Protein AF-A0A2A4NNR6-F1 (afdb_monomer_lite)

Secondary structure (DSSP, 8-state):
----PPP---------SEEEEEHHHHHHHHHHHHHHTTSEEE-TT-TT-EEES-HHHHSHHHHHHHHHHHHHTTTEEEEEEETTTEEEEEE--SS--EEEEEE-HHHHHHHHHHHHHHTTSEEEEEEETTEEEEEES-TTTS-HHHHHHHHHHHHHHTT-EEEEEETTTEEEEEEE--

Foldseek 3Di:
DDDDDDDDPPPPPCPPQKDKDALVRLVVLLVVQCVVVVQKDDDPVDPPDIDGPHPVCSDCQNRVQVSVQVVQQVQWFFQDQDPNRMTMTGHNDPPWGKGKGKDWPVRLVVVLQVVCVVVVQKDFPQDDVPRTDIDGNDPPCSDCVNSVVVSQVVCVVVVWDFRYDDPNTMTMTMHTDD

Structure (mmCIF, N/CA/C/O backbone):
data_AF-A0A2A4NNR6-F1
#
_entry.id   AF-A0A2A4NNR6-F1
#
loop_
_atom_site.group_PDB
_atom_site.id
_atom_site.type_symbol
_atom_site.label_atom_id
_atom_site.label_alt_id
_atom_site.label_comp_id
_atom_site.label_asym_id
_atom_site.label_entity_id
_atom_site.label_seq_id
_atom_site.pdbx_PDB_ins_code
_atom_site.Cartn_x
_atom_site.Cartn_y
_atom_site.Cartn_z
_atom_site.occupancy
_atom_site.B_iso_or_equiv
_atom_site.auth_seq_id
_atom_site.auth_comp_id
_atom_site.auth_asym_id
_atom_site.auth_atom_id
_atom_site.pdbx_PDB_model_num
ATOM 1 N N . MET A 1 1 ? -3.611 12.663 67.197 1.00 43.03 1 MET A N 1
ATOM 2 C CA . MET A 1 1 ? -2.706 12.646 66.025 1.00 43.03 1 MET A CA 1
ATOM 3 C C . MET A 1 1 ? -3.566 12.404 64.793 1.00 43.03 1 MET A C 1
ATOM 5 O O . MET A 1 1 ? -4.179 11.351 64.702 1.00 43.03 1 MET A O 1
ATOM 9 N N . ASN A 1 2 ? -3.714 13.405 63.921 1.00 38.88 2 ASN A N 1
ATOM 10 C CA . ASN A 1 2 ? -4.625 13.347 62.773 1.00 38.88 2 ASN A CA 1
ATOM 11 C C . ASN A 1 2 ? -3.992 12.557 61.622 1.00 38.88 2 ASN A C 1
ATOM 13 O O . ASN A 1 2 ? -2.980 12.984 61.065 1.00 38.88 2 ASN A O 1
ATOM 17 N N . ALA A 1 3 ? -4.605 11.431 61.252 1.00 38.06 3 ALA A N 1
ATOM 18 C CA . ALA A 1 3 ? -4.283 10.708 60.030 1.00 38.06 3 ALA A CA 1
ATOM 19 C C . ALA A 1 3 ? -4.697 11.570 58.828 1.00 38.06 3 ALA A C 1
ATOM 21 O O . ALA A 1 3 ? -5.879 11.711 58.518 1.00 38.06 3 ALA A O 1
ATOM 22 N N . LYS A 1 4 ? -3.715 12.200 58.176 1.00 45.22 4 LYS A N 1
ATOM 23 C CA . LYS A 1 4 ? -3.924 12.888 56.901 1.00 45.22 4 LYS A CA 1
ATOM 24 C C . LYS A 1 4 ? -4.287 11.836 55.853 1.00 45.22 4 LYS A C 1
ATOM 26 O O . LYS A 1 4 ? -3.476 10.973 55.530 1.00 45.22 4 LYS A O 1
ATOM 31 N N . SER A 1 5 ? -5.508 11.918 55.337 1.00 44.81 5 SER A N 1
ATOM 32 C CA . SER A 1 5 ? -5.974 11.161 54.180 1.00 44.81 5 SER A CA 1
ATOM 33 C C . SER A 1 5 ? -5.068 11.436 52.978 1.00 44.81 5 SER A C 1
ATOM 35 O O . SER A 1 5 ? -4.941 12.583 52.543 1.00 44.81 5 SER A O 1
ATOM 37 N N . VAL A 1 6 ? -4.442 10.389 52.443 1.00 42.94 6 VAL A N 1
ATOM 38 C CA . VAL A 1 6 ? -3.735 10.430 51.158 1.00 42.94 6 VAL A CA 1
ATOM 39 C C . VAL A 1 6 ? -4.768 10.735 50.062 1.00 42.94 6 VAL A C 1
ATOM 41 O O . VAL A 1 6 ? -5.828 10.102 50.064 1.00 42.94 6 VAL A O 1
ATOM 44 N N . PRO A 1 7 ? -4.526 11.683 49.137 1.00 45.03 7 PRO A N 1
ATOM 45 C CA . PRO A 1 7 ? -5.475 11.954 48.069 1.00 45.03 7 PRO A CA 1
ATOM 46 C C . PRO A 1 7 ? -5.569 10.721 47.172 1.00 45.03 7 PRO A C 1
ATOM 48 O O . PRO A 1 7 ? -4.551 10.215 46.698 1.00 45.03 7 PRO A O 1
ATOM 51 N N . ALA A 1 8 ? -6.791 10.249 46.922 1.00 44.56 8 ALA A N 1
ATOM 52 C CA . ALA A 1 8 ? -7.050 9.267 45.884 1.00 44.56 8 ALA A CA 1
ATOM 53 C C . ALA A 1 8 ? -6.538 9.842 44.557 1.00 44.56 8 ALA A C 1
ATOM 55 O O . ALA A 1 8 ? -7.089 10.820 44.044 1.00 44.56 8 ALA A O 1
ATOM 56 N N . GLY A 1 9 ? -5.451 9.267 44.036 1.00 36.84 9 GLY A N 1
ATOM 57 C CA . GLY A 1 9 ? -4.929 9.615 42.723 1.00 36.84 9 GLY A CA 1
ATOM 58 C C . GLY A 1 9 ? -6.071 9.547 41.719 1.00 36.84 9 GLY A C 1
ATOM 59 O O . GLY A 1 9 ? -6.737 8.515 41.595 1.00 36.84 9 GLY A O 1
ATOM 60 N N . LYS A 1 10 ? -6.344 10.669 41.043 1.00 39.16 10 LYS A N 1
ATOM 61 C CA . LYS A 1 10 ? -7.246 10.693 39.894 1.00 39.16 10 LYS A CA 1
ATOM 62 C C . LYS A 1 10 ? -6.788 9.578 38.959 1.00 39.16 10 LYS A C 1
ATOM 64 O O . LYS A 1 10 ? -5.663 9.615 38.472 1.00 39.16 10 LYS A O 1
ATOM 69 N N . LYS A 1 11 ? -7.647 8.585 38.724 1.00 40.09 11 LYS A N 1
ATOM 70 C CA . LYS A 1 11 ? -7.456 7.643 37.622 1.00 40.09 11 LYS A CA 1
ATOM 71 C C . LYS A 1 11 ? -7.505 8.467 36.341 1.00 40.09 11 LYS A C 1
ATOM 73 O O . LYS A 1 11 ? -8.590 8.832 35.890 1.00 40.09 11 LYS A O 1
ATOM 78 N N . GLU A 1 12 ? -6.345 8.814 35.797 1.00 39.38 12 GLU A N 1
ATOM 79 C CA . GLU A 1 12 ? -6.267 9.329 34.440 1.00 39.38 12 GLU A CA 1
ATOM 80 C C . GLU A 1 12 ? -6.869 8.264 33.524 1.00 39.38 12 GLU A C 1
ATOM 82 O O . GLU A 1 12 ? -6.423 7.115 33.483 1.00 39.38 12 GLU A O 1
ATOM 87 N N . LYS A 1 13 ? -7.944 8.628 32.818 1.00 38.72 13 LYS A N 1
ATOM 88 C CA . LYS A 1 13 ? -8.367 7.878 31.641 1.00 38.72 13 LYS A CA 1
ATOM 89 C C . LYS A 1 13 ? -7.233 8.033 30.638 1.00 38.72 13 LYS A C 1
ATOM 91 O O . LYS A 1 13 ? -7.191 9.026 29.918 1.00 38.72 13 LYS A O 1
ATOM 96 N N . VAL A 1 14 ? -6.330 7.060 30.596 1.00 41.75 14 VAL A N 1
ATOM 97 C CA . VAL A 1 14 ? -5.443 6.875 29.453 1.00 41.75 14 VAL A CA 1
ATOM 98 C C . VAL A 1 14 ? -6.354 6.482 28.293 1.00 41.75 14 VAL A C 1
ATOM 100 O O . VAL A 1 14 ? -6.683 5.316 28.087 1.00 41.75 14 VAL A O 1
ATOM 103 N N . SER A 1 15 ? -6.876 7.491 27.599 1.00 52.66 15 SER A N 1
ATOM 104 C CA . SER A 1 15 ? -7.299 7.348 26.215 1.00 52.66 15 SER A CA 1
ATOM 105 C C . SER A 1 15 ? -6.060 6.858 25.490 1.00 52.66 15 SER A C 1
ATOM 107 O O . SER A 1 15 ? -5.137 7.637 25.281 1.00 52.66 15 SER A O 1
ATOM 109 N N . ALA A 1 16 ? -5.963 5.559 25.221 1.00 60.41 16 ALA A N 1
ATOM 110 C CA . ALA A 1 16 ? -4.857 5.084 24.418 1.00 60.41 16 ALA A CA 1
ATOM 111 C C . ALA A 1 16 ? -5.048 5.681 23.020 1.00 60.41 16 ALA A C 1
ATOM 113 O O . ALA A 1 16 ? -5.919 5.253 22.263 1.00 60.41 16 ALA A O 1
ATOM 114 N N . ASP A 1 17 ? -4.226 6.675 22.687 1.00 86.56 17 ASP A N 1
ATOM 115 C CA . ASP A 1 17 ? -4.123 7.246 21.340 1.00 86.56 17 ASP A CA 1
ATOM 116 C C . ASP A 1 17 ? -3.574 6.225 20.329 1.00 86.56 17 ASP A C 1
ATOM 118 O O . ASP A 1 17 ? -3.453 6.523 19.142 1.00 86.56 17 ASP A O 1
ATOM 122 N N . PHE A 1 18 ? -3.290 5.002 20.791 1.00 90.62 18 PHE A N 1
ATOM 123 C CA . PHE A 1 18 ? -2.744 3.903 20.023 1.00 90.62 18 PHE A CA 1
ATOM 124 C C . PHE A 1 18 ? -3.607 2.643 20.117 1.00 90.62 18 PHE A C 1
ATOM 126 O O . PHE A 1 18 ? -4.144 2.300 21.171 1.00 90.62 18 PHE A O 1
ATOM 133 N N . MET A 1 19 ? -3.679 1.922 19.003 1.00 93.25 19 MET A N 1
ATOM 134 C CA . MET A 1 19 ? -4.259 0.586 18.888 1.00 93.25 19 MET A CA 1
ATOM 135 C C . MET A 1 19 ? -3.197 -0.348 18.308 1.00 93.25 19 MET A C 1
ATOM 137 O O . MET A 1 19 ? -2.496 0.023 17.369 1.00 93.25 19 MET A O 1
ATOM 141 N N . VAL A 1 20 ? -3.085 -1.560 18.847 1.00 92.44 20 VAL A N 1
ATOM 142 C CA . VAL A 1 20 ? -2.127 -2.570 18.381 1.00 92.44 20 VAL A CA 1
ATOM 143 C C . VAL A 1 20 ? -2.895 -3.799 17.911 1.00 92.44 20 VAL A C 1
ATOM 145 O O . VAL A 1 20 ? -3.801 -4.247 18.608 1.00 92.44 20 VAL A O 1
ATOM 148 N N . LEU A 1 21 ? -2.534 -4.323 16.740 1.00 92.50 21 LEU A N 1
ATOM 149 C CA . LEU A 1 21 ? -3.007 -5.608 16.221 1.00 92.50 21 LEU A CA 1
ATOM 150 C C . LEU A 1 21 ? -1.814 -6.505 15.926 1.00 92.50 21 LEU A C 1
ATOM 152 O O . LEU A 1 21 ? -0.856 -6.067 15.295 1.00 92.50 21 LEU A O 1
ATOM 156 N N . THR A 1 22 ? -1.882 -7.762 16.331 1.00 91.00 22 THR A N 1
ATOM 157 C CA . THR A 1 22 ? -0.918 -8.782 15.908 1.00 91.00 22 THR A CA 1
ATOM 158 C C . THR A 1 22 ? -1.120 -9.143 14.431 1.00 91.00 22 THR A C 1
ATOM 160 O O . THR A 1 22 ? -2.205 -8.959 13.872 1.00 91.00 22 THR A O 1
ATOM 163 N N . VAL A 1 23 ? -0.091 -9.694 13.782 1.00 86.75 23 VAL A N 1
ATOM 164 C CA . VAL A 1 23 ? -0.187 -10.236 12.414 1.00 86.75 23 VAL A CA 1
ATOM 165 C C . VAL A 1 23 ? -1.290 -11.287 12.337 1.00 86.75 23 VAL A C 1
ATOM 167 O O . VAL A 1 23 ? -2.100 -11.232 11.423 1.00 86.75 23 VAL A O 1
ATOM 170 N N . SER A 1 24 ? -1.401 -12.169 13.334 1.00 86.81 24 SER A N 1
ATOM 171 C CA . SER A 1 24 ? -2.453 -13.194 13.370 1.00 86.81 24 SER A CA 1
ATOM 172 C C . SER A 1 24 ? -3.866 -12.600 13.398 1.00 86.81 24 SER A C 1
ATOM 174 O O . SER A 1 24 ? -4.752 -13.085 12.697 1.00 86.81 24 SER A O 1
ATOM 176 N N . GLU A 1 25 ? -4.097 -11.533 14.168 1.00 91.25 25 GLU A N 1
ATOM 177 C CA . GLU A 1 25 ? -5.392 -10.838 14.177 1.00 91.25 25 GLU A CA 1
ATOM 178 C C . GLU A 1 25 ? -5.676 -10.159 12.836 1.00 91.25 25 GLU A C 1
ATOM 180 O O . GLU A 1 25 ? -6.801 -10.222 12.336 1.00 91.25 25 GLU A O 1
ATOM 185 N N . LEU A 1 26 ? -4.664 -9.539 12.221 1.00 90.50 26 LEU A N 1
ATOM 186 C CA . LEU A 1 26 ? -4.824 -8.938 10.901 1.00 90.50 26 LEU A CA 1
ATOM 187 C C . LEU A 1 26 ? -5.100 -9.998 9.825 1.00 90.50 26 LEU A C 1
ATOM 189 O O . LEU A 1 26 ? -5.981 -9.791 8.993 1.00 90.50 26 LEU A O 1
ATOM 193 N N . ASP A 1 27 ? -4.408 -11.135 9.860 1.00 87.69 27 ASP A N 1
ATOM 194 C CA . ASP A 1 27 ? -4.578 -12.241 8.916 1.00 87.69 27 ASP A CA 1
ATOM 195 C C . ASP A 1 27 ? -5.990 -12.826 8.981 1.00 87.69 27 ASP A C 1
ATOM 197 O O . ASP A 1 27 ? -6.583 -13.130 7.943 1.00 87.69 27 ASP A O 1
ATOM 201 N N . LEU A 1 28 ? -6.578 -12.917 10.179 1.00 89.75 28 LEU A N 1
ATOM 202 C CA . LEU A 1 28 ? -7.978 -13.308 10.343 1.00 89.75 28 LEU A CA 1
ATOM 203 C C . LEU A 1 28 ? -8.925 -12.309 9.665 1.00 89.75 28 LEU A C 1
ATOM 205 O O . LEU A 1 28 ? -9.810 -12.722 8.915 1.00 89.75 28 LEU A O 1
ATOM 209 N N . LEU A 1 29 ? -8.710 -11.003 9.847 1.00 93.12 29 LEU A N 1
ATOM 210 C CA . LEU A 1 29 ? -9.522 -9.966 9.196 1.00 93.12 29 LEU A CA 1
ATOM 211 C C . LEU A 1 29 ? -9.355 -9.966 7.670 1.00 93.12 29 LEU A C 1
ATOM 213 O O . LEU A 1 29 ? -10.327 -9.786 6.930 1.00 93.12 29 LEU A O 1
ATOM 217 N N . VAL A 1 30 ? -8.131 -10.184 7.182 1.00 92.19 30 VAL A N 1
ATOM 218 C CA . VAL A 1 30 ? -7.843 -10.370 5.754 1.00 92.19 30 VAL A CA 1
ATOM 219 C C . VAL A 1 30 ? -8.590 -11.578 5.232 1.00 92.19 30 VAL A C 1
ATOM 221 O O . VAL A 1 30 ? -9.261 -11.479 4.206 1.00 92.19 30 VAL A O 1
ATOM 224 N N . PHE A 1 31 ? -8.538 -12.697 5.944 1.00 89.31 31 PHE A N 1
ATOM 225 C CA . PHE A 1 31 ? -9.237 -13.901 5.545 1.00 89.31 31 PHE A CA 1
ATOM 226 C C . PHE A 1 31 ? -10.759 -13.698 5.480 1.00 89.31 31 PHE A C 1
ATOM 228 O O . PHE A 1 31 ? -11.383 -14.033 4.470 1.00 89.31 31 PHE A O 1
ATOM 235 N N . GLU A 1 32 ? -11.363 -13.098 6.504 1.00 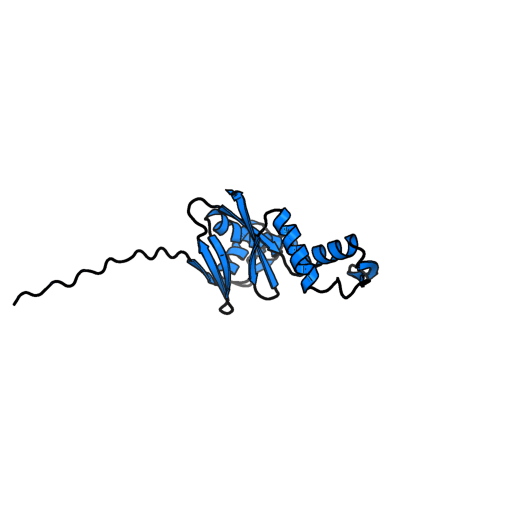91.81 32 GLU A N 1
ATOM 236 C CA . GLU A 1 32 ? -12.792 -12.770 6.503 1.00 91.81 32 GLU A CA 1
ATOM 237 C C . GLU A 1 32 ? -13.164 -11.882 5.310 1.00 91.81 32 GLU A C 1
ATOM 239 O O . GLU A 1 32 ? -14.168 -12.120 4.625 1.00 91.81 32 GLU A O 1
ATOM 244 N N . ALA A 1 33 ? -12.323 -10.892 5.002 1.00 93.56 33 ALA A N 1
ATOM 245 C CA . ALA A 1 33 ? -12.501 -10.050 3.831 1.00 93.56 33 ALA A CA 1
ATOM 246 C C . ALA A 1 33 ? -12.382 -10.856 2.525 1.00 93.56 33 ALA A C 1
ATOM 248 O O . ALA A 1 33 ? -13.205 -10.668 1.627 1.00 93.56 33 ALA A O 1
ATOM 249 N N . LEU A 1 34 ? -11.416 -11.776 2.410 1.00 93.94 34 LEU A N 1
ATOM 250 C CA . LEU A 1 34 ? -11.241 -12.633 1.233 1.00 93.94 34 LEU A CA 1
ATOM 251 C C . LEU A 1 34 ? -12.476 -13.501 0.984 1.00 93.94 34 LEU A C 1
ATOM 253 O O . LEU A 1 34 ? -12.956 -13.562 -0.150 1.00 93.94 34 LEU A O 1
ATOM 257 N N . VAL A 1 35 ? -13.027 -14.128 2.026 1.00 92.56 35 VAL A N 1
ATOM 258 C CA . VAL A 1 35 ? -14.262 -14.924 1.921 1.00 92.56 35 VAL A CA 1
ATOM 259 C C . VAL A 1 35 ? -15.427 -14.053 1.479 1.00 92.56 35 VAL A C 1
ATOM 261 O O . VAL A 1 35 ? -16.126 -14.393 0.526 1.00 92.56 35 VAL A O 1
ATOM 264 N N . LYS A 1 36 ? -15.600 -12.884 2.106 1.00 92.31 36 LYS A N 1
ATOM 265 C CA . LYS A 1 36 ? -16.668 -11.940 1.756 1.00 92.31 36 LYS A CA 1
ATOM 266 C C . LYS A 1 36 ? -16.587 -11.463 0.300 1.00 92.31 36 LYS A C 1
ATOM 268 O O . LYS A 1 36 ? -17.616 -11.179 -0.303 1.00 92.31 36 LYS A O 1
ATOM 273 N N . GLN A 1 37 ? -15.386 -11.370 -0.275 1.00 91.69 37 GLN A N 1
ATOM 274 C CA . GLN A 1 37 ? -15.168 -10.990 -1.680 1.00 91.69 37 GLN A CA 1
ATOM 275 C C . GLN A 1 37 ? -15.235 -12.175 -2.666 1.00 91.69 37 GLN A C 1
ATOM 277 O O . GLN A 1 37 ? -15.047 -11.986 -3.876 1.00 91.69 37 GLN A O 1
ATOM 282 N N . GLY A 1 38 ? -15.475 -13.396 -2.173 1.00 91.50 38 GLY A N 1
ATOM 283 C CA . GLY A 1 38 ? -15.430 -14.624 -2.970 1.00 91.50 38 GLY A CA 1
ATOM 284 C C . GLY A 1 38 ? -14.026 -14.962 -3.488 1.00 91.50 38 GLY A C 1
ATOM 285 O O . GLY A 1 38 ? -13.890 -15.636 -4.509 1.00 91.50 38 GLY A O 1
ATOM 286 N N . ALA A 1 39 ? -12.984 -14.447 -2.829 1.00 93.31 39 ALA A N 1
ATOM 287 C CA . ALA A 1 39 ? -11.580 -14.662 -3.174 1.00 93.31 39 ALA A CA 1
ATOM 288 C C . ALA A 1 39 ? -10.952 -15.852 -2.431 1.00 93.31 39 ALA A C 1
ATOM 290 O O . ALA A 1 39 ? -9.905 -16.347 -2.853 1.00 93.31 39 ALA A O 1
ATOM 291 N N . ALA A 1 40 ? -11.592 -16.322 -1.357 1.00 93.62 40 ALA A N 1
ATOM 292 C CA . ALA A 1 40 ? -11.207 -17.524 -0.630 1.00 93.62 40 ALA A CA 1
ATOM 293 C C . ALA A 1 40 ? -12.430 -18.300 -0.117 1.00 93.62 40 ALA A C 1
ATOM 295 O O . ALA A 1 40 ? -13.532 -17.760 -0.013 1.00 93.62 40 ALA A O 1
ATOM 296 N N . LYS A 1 41 ? -12.219 -19.567 0.244 1.00 92.12 41 LYS A N 1
ATOM 297 C CA . LYS A 1 41 ? -13.179 -20.410 0.974 1.00 92.12 41 LYS A CA 1
ATOM 298 C C . LYS A 1 41 ? -12.462 -21.249 2.032 1.00 92.12 41 LYS A C 1
ATOM 300 O O . LYS A 1 41 ? -11.254 -21.459 1.932 1.00 92.12 41 LYS A O 1
ATOM 305 N N . LYS A 1 42 ? -13.203 -21.752 3.025 1.00 87.25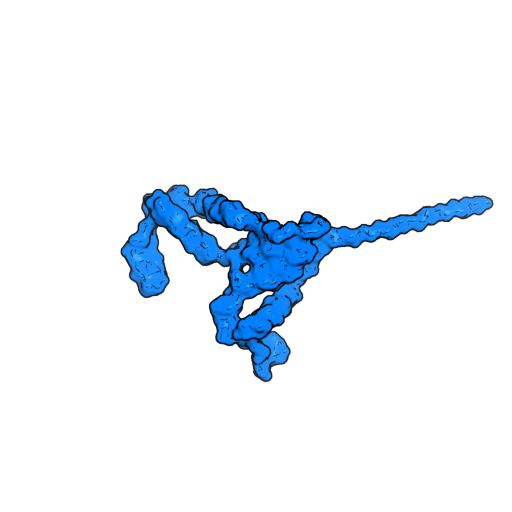 42 LYS A N 1
ATOM 306 C CA . LYS A 1 42 ? -12.658 -22.711 4.000 1.00 87.25 42 LYS A CA 1
ATOM 307 C C . LYS A 1 42 ? -12.190 -23.984 3.303 1.00 87.25 42 LYS A C 1
ATOM 309 O O . LYS A 1 42 ? -12.890 -24.489 2.423 1.00 87.25 42 LYS A O 1
ATOM 314 N N . ASP A 1 43 ? -11.020 -24.479 3.694 1.00 87.69 43 ASP A N 1
ATOM 315 C CA . ASP A 1 43 ? -10.560 -25.796 3.275 1.00 87.69 43 ASP A CA 1
ATOM 316 C C . ASP A 1 43 ? -11.364 -26.861 4.041 1.00 87.69 43 ASP A C 1
ATOM 318 O O . ASP A 1 43 ? -11.294 -26.914 5.269 1.00 87.69 43 ASP A O 1
ATOM 322 N N . PRO A 1 44 ? -12.144 -27.719 3.362 1.00 83.88 44 PRO A N 1
ATOM 323 C CA . PRO A 1 44 ? -12.894 -28.773 4.039 1.00 83.88 44 PRO A CA 1
ATOM 324 C C . PRO A 1 44 ? -11.990 -29.831 4.694 1.00 83.88 44 PRO A C 1
ATOM 326 O O . PRO A 1 44 ? -12.457 -30.574 5.552 1.00 83.88 44 PRO A O 1
ATOM 329 N N . LYS A 1 45 ? -10.714 -29.921 4.297 1.00 86.44 45 LYS A N 1
ATOM 330 C CA . LYS A 1 45 ? -9.753 -30.916 4.794 1.00 86.44 45 LYS A CA 1
ATOM 331 C C . LYS A 1 45 ? -8.897 -30.407 5.953 1.00 86.44 45 LYS A C 1
ATOM 333 O O . LYS A 1 45 ? -8.259 -31.214 6.623 1.00 86.44 45 LYS A O 1
ATOM 338 N N . GLN A 1 46 ? -8.871 -29.099 6.204 1.00 80.50 46 GLN A N 1
ATOM 339 C CA . GLN A 1 46 ? -8.059 -28.493 7.257 1.00 80.50 46 GLN A CA 1
ATOM 340 C C . GLN A 1 46 ? -8.908 -27.552 8.107 1.00 80.50 46 GLN A C 1
ATOM 342 O O . GLN A 1 46 ? -9.429 -26.554 7.624 1.00 80.50 46 GLN A O 1
ATOM 347 N N . LYS A 1 47 ? -8.996 -27.835 9.412 1.00 70.12 47 LYS A N 1
ATOM 348 C CA . LYS A 1 47 ? -9.839 -27.086 10.361 1.00 70.12 47 LYS A CA 1
ATOM 349 C C . LYS A 1 47 ? -9.502 -25.584 10.427 1.00 70.12 47 LYS A C 1
ATOM 351 O O . LYS A 1 47 ? -10.371 -24.783 10.762 1.00 70.12 47 LYS A O 1
ATOM 356 N N . SER A 1 48 ? -8.267 -25.221 10.083 1.00 70.06 48 SER A N 1
ATOM 357 C CA . SER A 1 48 ? -7.731 -23.854 10.030 1.00 70.06 48 SER A CA 1
ATOM 358 C C . SER A 1 48 ? -7.150 -23.478 8.657 1.00 70.06 48 SER A C 1
ATOM 360 O O . SER A 1 48 ? -6.494 -22.448 8.538 1.00 70.06 48 SER A O 1
ATOM 362 N N . GLY A 1 49 ? -7.364 -24.306 7.629 1.00 73.75 49 GLY A N 1
ATOM 363 C CA . GLY A 1 49 ? -6.849 -24.062 6.284 1.00 73.75 49 GLY A CA 1
ATOM 364 C C . GLY A 1 49 ? -7.858 -23.333 5.404 1.00 73.75 49 GLY A C 1
ATOM 365 O O . GLY A 1 49 ? -9.077 -23.444 5.570 1.00 73.75 49 GLY A O 1
ATOM 366 N N . TYR A 1 50 ? -7.340 -22.599 4.426 1.00 82.50 50 TYR A N 1
ATOM 367 C CA . TYR A 1 50 ? -8.136 -21.808 3.499 1.00 82.50 50 TYR A CA 1
ATOM 368 C C . TYR A 1 50 ? -7.635 -21.988 2.071 1.00 82.50 50 TYR A C 1
ATOM 370 O O . TYR A 1 50 ? -6.437 -22.105 1.828 1.00 82.50 50 TYR A O 1
ATOM 378 N N . ILE A 1 51 ? -8.562 -21.976 1.115 1.00 89.12 51 ILE A N 1
ATOM 379 C CA . ILE A 1 51 ? -8.261 -22.127 -0.308 1.00 89.12 51 ILE A CA 1
ATOM 380 C C . ILE A 1 51 ? -8.539 -20.799 -1.001 1.00 89.12 51 ILE A C 1
ATOM 382 O O . ILE A 1 51 ? -9.682 -20.336 -1.020 1.00 89.12 51 ILE A O 1
ATOM 386 N N . ILE A 1 52 ? -7.507 -20.214 -1.610 1.00 91.19 52 ILE A N 1
ATOM 387 C CA . ILE A 1 52 ? -7.650 -19.046 -2.483 1.00 91.19 52 ILE A CA 1
ATOM 388 C C . ILE A 1 52 ? -8.319 -19.482 -3.788 1.00 91.19 52 ILE A C 1
ATOM 390 O O . ILE A 1 52 ? -7.788 -20.305 -4.531 1.00 91.19 52 ILE A O 1
ATOM 394 N N . THR A 1 53 ? -9.489 -18.917 -4.073 1.00 92.44 53 THR A N 1
ATOM 395 C CA . THR A 1 53 ? -10.295 -19.217 -5.266 1.00 92.44 53 THR A CA 1
ATOM 396 C C . THR A 1 53 ? -10.099 -18.191 -6.377 1.00 92.44 53 THR A C 1
ATOM 398 O O . THR A 1 53 ? -10.383 -18.486 -7.534 1.00 92.44 53 THR A O 1
ATOM 401 N N . ASN A 1 54 ? -9.605 -16.989 -6.055 1.00 93.69 54 ASN A N 1
ATOM 402 C CA . ASN A 1 54 ? -9.320 -15.943 -7.036 1.00 93.69 54 ASN A CA 1
ATOM 403 C C . ASN A 1 54 ? -8.076 -15.133 -6.635 1.00 93.69 54 ASN A C 1
ATOM 405 O O . ASN A 1 54 ? -8.142 -14.278 -5.752 1.00 93.69 54 ASN A O 1
ATOM 409 N N . LYS A 1 55 ? -6.949 -15.375 -7.319 1.00 89.56 55 LYS A N 1
ATOM 410 C CA . LYS A 1 55 ? -5.656 -14.732 -7.018 1.00 89.56 55 LYS A CA 1
ATOM 411 C C . LYS A 1 55 ? -5.659 -13.218 -7.244 1.00 89.56 55 LYS A C 1
ATOM 413 O O . LYS A 1 55 ? -5.051 -12.497 -6.465 1.00 89.56 55 LYS A O 1
ATOM 418 N N . ILE A 1 56 ? -6.364 -12.732 -8.270 1.00 88.75 56 ILE A N 1
ATOM 419 C CA . ILE A 1 56 ? -6.438 -11.295 -8.584 1.00 88.75 56 ILE A CA 1
ATOM 420 C C . ILE A 1 56 ? -7.137 -10.559 -7.441 1.00 88.75 56 ILE A C 1
ATOM 422 O O . ILE A 1 56 ? -6.604 -9.594 -6.899 1.00 88.75 56 ILE A O 1
ATOM 426 N N . LYS A 1 57 ? -8.302 -11.055 -7.011 1.00 88.94 57 LYS A N 1
ATOM 427 C CA . LYS A 1 57 ? -9.037 -10.472 -5.880 1.00 88.94 57 LYS A CA 1
ATOM 428 C C . LYS A 1 57 ? -8.296 -10.621 -4.550 1.00 88.94 57 LYS A C 1
ATOM 430 O O . LYS A 1 57 ? -8.461 -9.770 -3.681 1.00 88.94 57 LYS A O 1
ATOM 435 N N . ALA A 1 58 ? -7.506 -11.683 -4.396 1.00 87.69 58 ALA A N 1
ATOM 436 C CA . ALA A 1 58 ? -6.731 -11.942 -3.187 1.00 87.69 58 ALA A CA 1
ATOM 437 C C . ALA A 1 58 ? -5.423 -11.143 -3.090 1.00 87.69 58 ALA A C 1
ATOM 439 O O . ALA A 1 58 ? -4.769 -11.186 -2.052 1.00 87.69 58 ALA A O 1
ATOM 440 N N . HIS A 1 59 ? -5.031 -10.427 -4.145 1.00 87.88 59 HIS A N 1
ATOM 441 C CA . HIS A 1 59 ? -3.783 -9.675 -4.160 1.00 87.88 59 HIS A CA 1
ATOM 442 C C . HIS A 1 59 ? -3.750 -8.594 -3.062 1.00 87.88 59 HIS A C 1
ATOM 444 O O . HIS A 1 59 ? -4.762 -7.947 -2.774 1.00 87.88 59 HIS A O 1
ATOM 450 N N . SER A 1 60 ? -2.580 -8.375 -2.455 1.00 83.75 60 SER A N 1
ATOM 451 C CA . SER A 1 60 ? -2.405 -7.503 -1.284 1.00 83.75 60 SER A CA 1
ATOM 452 C C . SER A 1 60 ? -2.899 -6.073 -1.514 1.00 83.75 60 SER A C 1
ATOM 454 O O . SER A 1 60 ? -3.598 -5.531 -0.662 1.00 83.75 60 SER A O 1
ATOM 456 N N . ASN A 1 61 ? -2.627 -5.493 -2.689 1.00 85.81 61 ASN A N 1
ATOM 457 C CA . ASN A 1 61 ? -3.101 -4.153 -3.073 1.00 85.81 61 ASN A CA 1
ATOM 458 C C . ASN A 1 61 ? -4.631 -4.051 -3.259 1.00 85.81 61 ASN A C 1
ATOM 460 O O . ASN A 1 61 ? -5.163 -2.950 -3.347 1.00 85.81 61 ASN A O 1
ATOM 464 N N . ASN A 1 62 ? -5.350 -5.177 -3.273 1.00 89.00 62 ASN A N 1
ATOM 465 C CA . ASN A 1 62 ? -6.806 -5.226 -3.369 1.00 89.00 62 ASN A CA 1
ATOM 466 C C . ASN A 1 62 ? -7.461 -5.485 -2.012 1.00 89.00 62 ASN A C 1
ATOM 468 O O . ASN A 1 62 ? -8.476 -4.859 -1.690 1.00 89.00 62 ASN A O 1
ATOM 472 N N . ILE A 1 63 ? -6.919 -6.421 -1.225 1.00 92.56 63 ILE A N 1
ATOM 473 C CA . ILE A 1 63 ? -7.571 -6.878 0.006 1.00 92.56 63 ILE A CA 1
ATOM 474 C C . ILE A 1 63 ? -7.136 -6.107 1.253 1.00 92.56 63 ILE A C 1
ATOM 476 O O . ILE A 1 63 ? -7.998 -5.716 2.043 1.00 92.56 63 ILE A O 1
ATOM 480 N N . LEU A 1 64 ? -5.839 -5.823 1.419 1.00 93.06 64 LEU A N 1
ATOM 481 C CA . LEU A 1 64 ? -5.345 -5.127 2.610 1.00 93.06 64 LEU A CA 1
ATOM 482 C C . LEU A 1 64 ? -5.925 -3.716 2.735 1.00 93.06 64 LEU A C 1
ATOM 484 O O . LEU A 1 64 ? -6.408 -3.401 3.823 1.00 93.06 64 LEU A O 1
ATOM 488 N N . PRO A 1 65 ? -6.004 -2.890 1.669 1.00 94.75 65 PRO A N 1
ATOM 489 C CA . PRO A 1 65 ? -6.680 -1.600 1.758 1.00 94.75 65 PRO A CA 1
ATOM 490 C C . PRO A 1 65 ? -8.115 -1.715 2.268 1.00 94.75 65 PRO A C 1
ATOM 492 O O . PRO A 1 65 ? -8.550 -0.890 3.059 1.00 94.75 65 PRO A O 1
ATOM 495 N N . ARG A 1 66 ? -8.859 -2.762 1.885 1.00 94.69 66 ARG A N 1
ATOM 496 C CA . ARG A 1 66 ? -10.247 -2.956 2.341 1.00 94.69 66 ARG A CA 1
ATOM 497 C C . ARG A 1 66 ? -10.328 -3.211 3.839 1.00 94.69 66 ARG A C 1
ATOM 499 O O . ARG A 1 66 ? -11.200 -2.635 4.486 1.00 94.69 66 ARG A O 1
ATOM 506 N N . VAL A 1 67 ? -9.433 -4.042 4.371 1.00 95.19 67 VAL A N 1
ATOM 507 C CA . VAL A 1 67 ? -9.332 -4.302 5.813 1.00 95.19 67 VAL A CA 1
ATOM 508 C C . VAL A 1 67 ? -8.919 -3.026 6.540 1.00 95.19 67 VAL A C 1
ATOM 510 O O . VAL A 1 67 ? -9.618 -2.583 7.451 1.00 95.19 67 VAL A O 1
ATOM 513 N N . LEU A 1 68 ? -7.850 -2.372 6.082 1.00 96.12 68 LEU A N 1
ATOM 514 C CA . LEU A 1 68 ? -7.315 -1.164 6.709 1.00 96.12 68 LEU A CA 1
ATOM 515 C C . LEU A 1 68 ? -8.301 0.011 6.661 1.00 96.12 68 LEU A C 1
ATOM 517 O O . LEU A 1 68 ? -8.431 0.747 7.636 1.00 96.12 68 LEU A O 1
ATOM 521 N N . ASN A 1 69 ? -9.096 0.129 5.595 1.00 96.50 69 ASN A N 1
ATOM 522 C CA . ASN A 1 69 ? -10.161 1.125 5.466 1.00 96.50 69 ASN A CA 1
ATOM 523 C C . ASN A 1 69 ? -11.240 1.000 6.549 1.00 96.50 69 ASN A C 1
ATOM 525 O O . ASN A 1 69 ? -11.912 1.986 6.849 1.00 96.50 69 ASN A O 1
ATOM 529 N N . THR A 1 70 ? -11.420 -0.170 7.172 1.00 95.38 70 THR A N 1
ATOM 530 C CA . THR A 1 70 ? -12.339 -0.298 8.318 1.00 95.38 70 THR A CA 1
ATOM 531 C C . THR A 1 70 ? -11.825 0.446 9.556 1.00 95.38 70 THR A C 1
ATOM 533 O O . THR A 1 70 ? -12.626 0.977 10.331 1.00 95.38 70 THR A O 1
ATOM 536 N N . PHE A 1 71 ? -10.501 0.546 9.706 1.00 95.00 71 PHE A N 1
ATOM 537 C CA . PHE A 1 71 ? -9.829 1.331 10.739 1.00 95.00 71 PHE A CA 1
ATOM 538 C C . PHE A 1 71 ? -9.688 2.797 10.318 1.00 95.00 71 PHE A C 1
ATOM 540 O O . PHE A 1 71 ? -9.977 3.692 11.112 1.00 95.00 71 PHE A O 1
ATOM 547 N N . GLY A 1 72 ? -9.345 3.051 9.052 1.00 95.31 72 GLY A N 1
ATOM 548 C CA . GLY A 1 72 ? -9.206 4.397 8.490 1.00 95.31 72 GLY A CA 1
ATOM 549 C C . GLY A 1 72 ? -10.476 5.235 8.605 1.00 95.31 72 GLY A C 1
ATOM 550 O O . GLY A 1 72 ? -10.423 6.365 9.083 1.00 95.31 72 GLY A O 1
ATOM 551 N N . LYS A 1 73 ? -11.647 4.652 8.320 1.00 94.81 73 LYS A N 1
ATOM 552 C CA . LYS A 1 73 ? -12.960 5.299 8.534 1.00 94.81 73 LYS A CA 1
ATOM 553 C C . LYS A 1 73 ? -13.251 5.657 9.991 1.00 94.81 73 LYS A C 1
ATOM 555 O O . LYS A 1 73 ? -14.130 6.459 10.272 1.00 94.81 73 LYS A O 1
ATOM 560 N N . LYS A 1 74 ? -12.545 5.030 10.930 1.00 92.88 74 LYS A N 1
ATOM 561 C CA . LYS A 1 74 ? -12.617 5.338 12.359 1.00 92.88 74 LYS A CA 1
ATOM 562 C C . LYS A 1 74 ? -11.485 6.276 12.790 1.00 92.88 74 LYS A C 1
ATOM 564 O O . LYS A 1 74 ? -11.324 6.473 13.990 1.00 92.88 74 LYS A O 1
ATOM 569 N N . GLY A 1 75 ? -10.698 6.835 11.871 1.00 93.75 75 GLY A N 1
ATOM 570 C CA . GLY A 1 75 ? -9.602 7.766 12.160 1.00 93.75 75 GLY A CA 1
ATOM 571 C C . GLY A 1 75 ? -8.332 7.114 12.710 1.00 93.75 75 GLY A C 1
ATOM 572 O O . GLY A 1 75 ? -7.562 7.781 13.398 1.00 93.75 75 GLY A O 1
ATOM 573 N N . TRP A 1 76 ? -8.127 5.818 12.460 1.00 95.06 76 TRP A N 1
ATOM 574 C CA . TRP A 1 76 ? -6.907 5.106 12.849 1.00 95.06 76 TRP A CA 1
ATOM 575 C C . TRP A 1 76 ? -5.918 5.056 11.683 1.00 95.06 76 TRP A C 1
ATOM 577 O O . TRP A 1 76 ? -6.229 4.488 10.629 1.00 95.06 76 TRP A O 1
ATOM 587 N N . ARG A 1 77 ? -4.723 5.622 11.881 1.00 95.81 77 ARG A N 1
ATOM 588 C CA . ARG A 1 77 ? -3.608 5.604 10.924 1.00 95.81 77 ARG A CA 1
ATOM 589 C C . ARG A 1 77 ? -2.550 4.605 11.351 1.00 95.81 77 ARG A C 1
ATOM 591 O O . ARG A 1 77 ? -2.074 4.672 12.474 1.00 95.81 77 ARG A O 1
ATOM 598 N N . LEU A 1 78 ? -2.148 3.718 10.454 1.00 95.06 78 LEU A N 1
ATOM 599 C CA . LEU A 1 78 ? -1.026 2.820 10.672 1.00 95.06 78 LEU A CA 1
ATOM 600 C C . LEU A 1 78 ? 0.269 3.641 10.688 1.00 95.06 78 LEU A C 1
ATOM 602 O O . LEU A 1 78 ? 0.623 4.241 9.674 1.00 95.06 78 LEU A O 1
ATOM 606 N N . THR A 1 79 ? 0.954 3.661 11.829 1.00 92.94 79 THR A N 1
ATOM 607 C CA . THR A 1 79 ? 2.188 4.436 12.029 1.00 92.94 79 THR A CA 1
ATOM 608 C C . THR A 1 79 ? 3.429 3.542 11.987 1.00 92.94 79 THR A C 1
ATOM 610 O O . THR A 1 79 ? 4.475 3.930 11.469 1.00 92.94 79 THR A O 1
ATOM 613 N N . ALA A 1 80 ? 3.312 2.286 12.431 1.00 90.50 80 ALA A N 1
ATOM 614 C CA . ALA A 1 80 ? 4.430 1.349 12.418 1.00 90.50 80 ALA A CA 1
ATOM 615 C C . ALA A 1 80 ? 3.986 -0.105 12.245 1.00 90.50 80 ALA A C 1
ATOM 617 O O . ALA A 1 80 ? 2.917 -0.506 12.707 1.00 90.50 80 ALA A O 1
ATOM 618 N N . VAL A 1 81 ? 4.865 -0.904 11.640 1.00 87.44 81 VAL A N 1
ATOM 619 C CA . VAL A 1 81 ? 4.830 -2.367 11.718 1.00 87.44 81 VAL A CA 1
ATOM 620 C C . VAL A 1 81 ? 6.114 -2.822 12.409 1.00 87.44 81 VAL A C 1
ATOM 622 O O . VAL A 1 81 ? 7.215 -2.548 11.934 1.00 87.44 81 VAL A O 1
ATOM 625 N N . ASN A 1 82 ? 5.984 -3.438 13.582 1.00 79.69 82 ASN A N 1
ATOM 626 C CA . ASN A 1 82 ? 7.119 -3.857 14.406 1.00 79.69 82 ASN A CA 1
ATOM 627 C C . ASN A 1 82 ? 7.582 -5.274 14.016 1.00 79.69 82 ASN A C 1
ATOM 629 O O . ASN A 1 82 ? 6.771 -6.116 13.641 1.00 79.69 82 ASN A O 1
ATOM 633 N N . LYS A 1 83 ? 8.880 -5.558 14.191 1.00 69.69 83 LYS A N 1
ATOM 634 C CA . LYS A 1 83 ? 9.500 -6.892 14.097 1.00 69.69 83 LYS A CA 1
ATOM 635 C C . LYS A 1 83 ? 8.853 -7.948 15.000 1.00 69.69 83 LYS A C 1
ATOM 637 O O . LYS A 1 83 ? 8.979 -9.125 14.703 1.00 69.69 83 LYS A O 1
ATOM 642 N N . MET A 1 84 ? 8.162 -7.535 16.063 1.00 68.75 84 MET A N 1
ATOM 643 C CA . MET A 1 84 ? 7.335 -8.409 16.911 1.00 68.75 84 MET A CA 1
ATOM 644 C C . MET A 1 84 ? 5.986 -8.782 16.270 1.00 68.75 84 MET A C 1
ATOM 646 O O . MET A 1 84 ? 5.080 -9.199 16.980 1.00 68.75 84 MET A O 1
ATOM 650 N N . GLU A 1 85 ? 5.834 -8.588 14.957 1.00 77.12 85 GLU A N 1
ATOM 651 C CA . GLU A 1 85 ? 4.628 -8.944 14.204 1.00 77.12 85 GLU A CA 1
ATOM 652 C C . GLU A 1 85 ? 3.380 -8.178 14.670 1.00 77.12 85 GLU A C 1
ATOM 654 O O . GLU A 1 85 ? 2.291 -8.735 14.783 1.00 77.12 85 GLU A O 1
ATOM 659 N N . CYS A 1 86 ? 3.529 -6.873 14.922 1.00 87.94 86 CYS A N 1
ATOM 660 C CA . CYS A 1 86 ? 2.425 -6.007 15.338 1.00 87.94 86 CYS A CA 1
ATOM 661 C C . CYS A 1 86 ? 2.268 -4.790 14.423 1.00 87.94 86 CYS A C 1
ATOM 663 O O . CYS A 1 86 ? 3.238 -4.092 14.128 1.00 87.94 86 CYS A O 1
ATOM 665 N N . TYR A 1 87 ? 1.025 -4.494 14.061 1.00 92.12 87 TYR A N 1
ATOM 666 C CA . TYR A 1 87 ? 0.576 -3.274 13.405 1.00 92.12 87 TYR A CA 1
ATOM 667 C C . TYR A 1 87 ? 0.148 -2.269 14.472 1.00 92.12 87 TYR A C 1
ATOM 669 O O . TYR A 1 87 ? -0.775 -2.524 15.247 1.00 92.12 87 TYR A O 1
ATOM 677 N N . ILE A 1 88 ? 0.831 -1.130 14.518 1.00 92.81 88 ILE A N 1
ATOM 678 C CA . ILE A 1 88 ? 0.593 -0.063 15.487 1.00 92.81 88 ILE A CA 1
ATOM 679 C C . ILE A 1 88 ? -0.110 1.078 14.769 1.00 92.81 88 ILE A C 1
ATOM 681 O O . ILE A 1 88 ? 0.424 1.670 13.827 1.00 92.81 88 ILE A O 1
ATOM 685 N N . PHE A 1 89 ? -1.306 1.394 15.237 1.00 94.94 89 PHE A N 1
ATOM 686 C CA . PHE A 1 89 ? -2.127 2.478 14.736 1.00 94.94 89 PHE A CA 1
ATOM 687 C C . PHE A 1 89 ? -2.162 3.613 15.745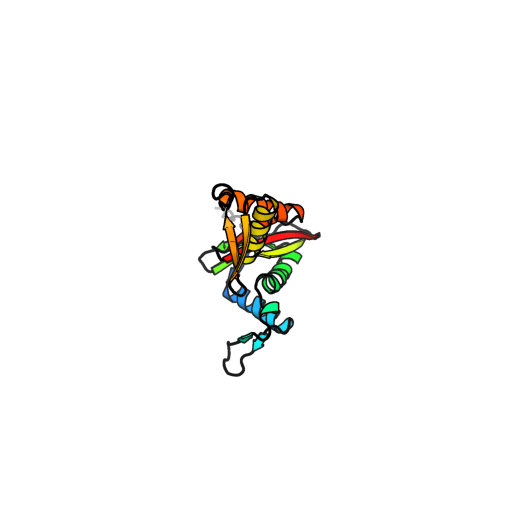 1.00 94.94 89 PHE A C 1
ATOM 689 O O . PHE A 1 89 ? -2.203 3.365 16.945 1.00 94.94 89 PHE A O 1
ATOM 696 N N . GLU A 1 90 ? -2.224 4.840 15.253 1.00 94.25 90 GLU A N 1
ATOM 697 C CA . GLU A 1 90 ? -2.442 6.046 16.043 1.00 94.25 90 GLU A CA 1
ATOM 698 C C . GLU A 1 90 ? -3.768 6.712 15.661 1.00 94.25 90 GLU A C 1
ATOM 700 O O . GLU A 1 90 ? -4.255 6.590 14.528 1.00 94.25 90 GLU A O 1
ATOM 705 N N . LYS A 1 91 ? -4.369 7.426 16.610 1.00 93.38 91 LYS A N 1
ATOM 706 C CA . LYS A 1 91 ? -5.590 8.194 16.383 1.00 93.38 91 LYS A CA 1
ATOM 707 C C . LYS A 1 91 ? -5.253 9.554 15.765 1.00 93.38 91 LYS A C 1
ATOM 709 O O . LYS A 1 91 ? -4.590 10.369 16.390 1.00 93.38 91 LYS A O 1
ATOM 714 N N . VAL A 1 92 ? -5.779 9.849 14.573 1.00 88.56 92 VAL A N 1
ATOM 715 C CA . VAL A 1 92 ? -5.480 11.108 13.839 1.00 88.56 92 VAL A CA 1
ATOM 716 C C . VAL A 1 92 ? -6.381 12.285 14.256 1.00 88.56 92 VAL A C 1
ATOM 718 O O . VAL A 1 92 ? -6.301 13.379 13.710 1.00 88.56 92 VAL A O 1
ATOM 721 N N . GLY A 1 93 ? -7.233 12.088 15.263 1.00 77.25 93 GLY A N 1
ATOM 722 C CA . GLY A 1 93 ? -8.124 13.113 15.809 1.00 77.25 93 GLY A CA 1
ATOM 723 C C . GLY A 1 93 ? -9.608 12.771 15.677 1.00 77.25 93 GLY A C 1
ATOM 724 O O . GLY A 1 93 ? -10.000 11.705 15.193 1.00 77.25 93 GLY A O 1
ATOM 725 N N . LYS A 1 94 ? -10.465 13.666 16.177 1.00 76.62 94 LYS A N 1
ATOM 726 C CA . LYS A 1 94 ? -11.923 13.488 16.167 1.00 76.62 94 LYS A CA 1
ATOM 727 C C . LYS A 1 94 ? -12.492 13.939 14.821 1.00 76.62 94 LYS A C 1
ATOM 729 O O . LYS A 1 94 ? -12.268 15.071 14.417 1.00 76.62 94 LYS A O 1
ATOM 734 N N . GLY A 1 95 ? -13.257 13.070 14.162 1.00 78.19 95 GLY A N 1
ATOM 735 C CA . GLY A 1 95 ? -13.953 13.385 12.907 1.00 78.19 95 GLY A CA 1
ATOM 736 C C . GLY A 1 95 ? -13.140 13.159 11.630 1.00 78.19 95 GLY A C 1
ATOM 737 O O . GLY A 1 95 ? -13.741 13.111 10.567 1.00 78.19 95 GLY A O 1
ATOM 738 N N . VAL A 1 96 ? -11.827 12.936 11.732 1.00 87.94 96 VAL A N 1
ATOM 739 C CA . VAL A 1 96 ? -10.968 12.657 10.571 1.00 87.94 96 VAL A CA 1
ATOM 740 C C . VAL A 1 96 ? -11.151 11.213 10.117 1.00 87.94 96 VAL A C 1
ATOM 742 O O . VAL A 1 96 ? -11.001 10.282 10.916 1.00 87.94 96 VAL A O 1
ATOM 745 N N . SER A 1 97 ? -11.435 11.025 8.829 1.00 94.88 97 SER A N 1
ATOM 746 C CA . SER A 1 97 ? -11.478 9.703 8.198 1.00 94.88 97 SER A CA 1
ATOM 747 C C . SER A 1 97 ? -10.376 9.548 7.164 1.00 94.88 97 SER A C 1
ATOM 749 O O . SER A 1 97 ? -10.099 10.453 6.380 1.00 94.88 97 SER A O 1
ATOM 751 N N . LEU A 1 98 ? -9.774 8.364 7.139 1.00 96.50 98 LEU A N 1
ATOM 752 C CA . LEU A 1 98 ? -8.693 8.023 6.226 1.00 96.50 98 LEU A CA 1
ATOM 753 C C . LEU A 1 98 ? -9.114 6.915 5.272 1.00 96.50 98 LEU A C 1
ATOM 755 O O . LEU A 1 98 ? -9.788 5.954 5.657 1.00 96.50 98 LEU A O 1
ATOM 759 N N . GLU A 1 99 ? -8.634 7.029 4.045 1.00 97.38 99 GLU A N 1
ATOM 760 C CA . GLU A 1 99 ? -8.559 5.931 3.095 1.00 97.38 99 GLU A CA 1
ATOM 761 C C . GLU A 1 99 ? -7.125 5.421 3.024 1.00 97.38 99 GLU A C 1
ATOM 763 O O . GLU A 1 99 ? -6.185 6.204 3.141 1.00 97.38 99 GLU A O 1
ATOM 768 N N . TYR A 1 100 ? -6.976 4.119 2.818 1.00 97.25 100 TYR A N 1
ATOM 769 C CA . TYR A 1 100 ? -5.720 3.413 2.655 1.00 97.25 100 TYR A CA 1
ATOM 770 C C . TYR A 1 100 ? -5.507 2.979 1.215 1.00 97.25 100 TYR A C 1
ATOM 772 O O . TYR A 1 100 ? -6.431 2.535 0.531 1.00 97.25 100 TYR A O 1
ATOM 780 N N . LEU A 1 101 ? -4.239 2.995 0.827 1.00 96.56 101 LEU A N 1
ATOM 781 C CA . LEU A 1 101 ? -3.705 2.329 -0.346 1.00 96.56 101 LEU A CA 1
ATOM 782 C C . LEU A 1 101 ? -2.471 1.529 0.088 1.00 96.56 101 LEU A C 1
ATOM 784 O O . LEU A 1 101 ? -1.710 1.954 0.955 1.00 96.56 101 LEU A O 1
ATOM 788 N N . VAL A 1 102 ? -2.293 0.344 -0.488 1.00 94.88 102 VAL A N 1
ATOM 789 C CA . VAL A 1 102 ? -1.146 -0.526 -0.221 1.00 94.88 102 VAL A CA 1
ATOM 790 C C . VAL A 1 102 ? -0.482 -0.843 -1.550 1.00 94.88 102 VAL A C 1
ATOM 792 O O . VAL A 1 102 ? -1.146 -1.350 -2.452 1.00 94.88 102 VAL A O 1
ATOM 795 N N . ALA A 1 103 ? 0.813 -0.558 -1.658 1.00 93.06 103 ALA A N 1
ATOM 796 C CA . ALA A 1 103 ? 1.620 -0.854 -2.834 1.00 93.06 103 ALA A CA 1
ATOM 797 C C . ALA A 1 103 ? 2.690 -1.900 -2.505 1.00 93.06 103 ALA A C 1
ATOM 799 O O . ALA A 1 103 ? 3.323 -1.861 -1.447 1.00 93.06 103 ALA A O 1
ATOM 800 N N . THR A 1 104 ? 2.895 -2.834 -3.426 1.00 90.44 104 THR A N 1
ATOM 801 C CA . THR A 1 104 ? 4.005 -3.795 -3.392 1.00 90.44 104 THR A CA 1
ATOM 802 C C . THR A 1 104 ? 5.231 -3.217 -4.120 1.00 90.44 104 THR A C 1
ATOM 804 O O . THR A 1 104 ? 5.071 -2.294 -4.921 1.00 90.44 104 THR A O 1
ATOM 807 N N . PRO A 1 105 ? 6.454 -3.742 -3.912 1.00 89.12 105 PRO A N 1
ATOM 808 C CA . PRO A 1 105 ? 7.623 -3.313 -4.679 1.00 89.12 105 PRO A CA 1
ATOM 809 C C . PRO A 1 105 ? 7.413 -3.392 -6.198 1.00 89.12 105 PRO A C 1
ATOM 811 O O . PRO A 1 105 ? 7.655 -2.381 -6.848 1.00 89.12 105 PRO A O 1
ATOM 814 N N . PRO A 1 106 ? 6.823 -4.465 -6.772 1.00 88.94 106 PRO A N 1
ATOM 815 C CA . PRO A 1 106 ? 6.484 -4.481 -8.196 1.00 88.94 106 PRO A CA 1
ATOM 816 C C . PRO A 1 106 ? 5.519 -3.371 -8.639 1.00 88.94 106 PRO A C 1
ATOM 818 O O . PRO A 1 106 ? 5.592 -2.918 -9.781 1.00 88.94 106 PRO A O 1
ATOM 821 N N . ASP A 1 107 ? 4.600 -2.926 -7.774 1.00 89.06 107 ASP A N 1
ATOM 822 C CA . ASP A 1 107 ? 3.714 -1.796 -8.089 1.00 89.06 107 ASP A CA 1
ATOM 823 C C . ASP A 1 107 ? 4.512 -0.485 -8.176 1.00 89.06 107 ASP A C 1
ATOM 825 O O . ASP A 1 107 ? 4.295 0.312 -9.090 1.00 89.06 107 ASP A O 1
ATOM 829 N N . LEU A 1 108 ? 5.468 -0.277 -7.264 1.00 91.00 108 LEU A N 1
ATOM 830 C CA . LEU A 1 108 ? 6.363 0.882 -7.297 1.00 91.00 108 LEU A CA 1
ATOM 831 C C . LEU A 1 108 ? 7.337 0.816 -8.477 1.00 91.00 108 LEU A C 1
ATOM 833 O O . LEU A 1 108 ? 7.538 1.827 -9.149 1.00 91.00 108 LEU A O 1
ATOM 837 N N . ASP A 1 109 ? 7.883 -0.363 -8.773 1.00 89.50 109 ASP A N 1
ATOM 838 C CA . ASP A 1 109 ? 8.804 -0.587 -9.887 1.00 89.50 109 ASP A CA 1
ATOM 839 C C . ASP A 1 109 ? 8.140 -0.258 -11.220 1.00 89.50 109 ASP A C 1
ATOM 841 O O . ASP A 1 109 ? 8.735 0.432 -12.040 1.00 89.50 109 ASP A O 1
ATOM 845 N N . LYS A 1 110 ? 6.875 -0.648 -11.426 1.00 90.38 110 LYS A N 1
ATOM 846 C CA . LYS A 1 110 ? 6.114 -0.270 -12.631 1.00 90.38 110 LYS A CA 1
ATOM 847 C C . LYS A 1 110 ? 6.028 1.246 -12.806 1.00 90.38 110 LYS A C 1
ATOM 849 O O . LYS A 1 110 ? 6.199 1.749 -13.917 1.00 90.38 110 LYS A O 1
ATOM 854 N N . ILE A 1 111 ? 5.782 1.983 -11.722 1.00 92.56 111 ILE A N 1
ATOM 855 C CA . ILE A 1 111 ? 5.737 3.450 -11.754 1.00 92.56 111 ILE A CA 1
ATOM 856 C C . ILE A 1 111 ? 7.136 4.013 -12.032 1.00 92.56 111 ILE A C 1
ATOM 858 O O . ILE A 1 111 ? 7.279 4.896 -12.878 1.00 92.56 111 ILE A O 1
ATOM 862 N N . GLY A 1 112 ? 8.164 3.489 -11.362 1.00 93.00 112 GLY A N 1
ATOM 863 C CA . GLY A 1 112 ? 9.557 3.898 -11.538 1.00 93.00 112 GLY A CA 1
ATOM 864 C C . GLY A 1 112 ? 10.069 3.663 -12.957 1.00 93.00 112 GLY A C 1
ATOM 865 O O . GLY A 1 112 ? 10.653 4.563 -13.555 1.00 93.00 112 GLY A O 1
ATOM 866 N N . MET A 1 113 ? 9.784 2.495 -13.533 1.00 91.81 113 MET A N 1
ATOM 867 C CA . MET A 1 113 ? 10.105 2.162 -14.920 1.00 91.81 113 MET A CA 1
ATOM 868 C C . MET A 1 113 ? 9.440 3.136 -15.885 1.00 91.81 113 MET A C 1
ATOM 870 O O . MET A 1 113 ? 10.110 3.631 -16.786 1.00 91.81 113 MET A O 1
ATOM 874 N N . LYS A 1 114 ? 8.157 3.456 -15.673 1.00 92.56 114 LYS A N 1
ATOM 875 C CA . LYS A 1 114 ? 7.447 4.432 -16.501 1.00 92.56 114 LYS A CA 1
ATOM 876 C C . LYS A 1 114 ? 8.082 5.824 -16.409 1.00 92.56 114 LYS A C 1
ATOM 878 O O . LYS A 1 114 ? 8.326 6.432 -17.437 1.00 92.56 114 LYS A O 1
ATOM 883 N N . ILE A 1 115 ? 8.415 6.298 -15.204 1.00 92.81 115 ILE A N 1
ATOM 884 C CA . ILE A 1 115 ? 9.112 7.585 -15.010 1.00 92.81 115 ILE A CA 1
ATOM 885 C C . ILE A 1 115 ? 10.436 7.606 -15.783 1.00 92.81 115 ILE A C 1
ATOM 887 O O . ILE A 1 115 ? 10.701 8.538 -16.532 1.00 92.81 115 ILE A O 1
ATOM 891 N N . LEU A 1 116 ? 11.259 6.567 -15.628 1.00 93.81 116 LEU A N 1
ATOM 892 C CA . LEU A 1 116 ? 12.555 6.495 -16.301 1.00 93.81 116 LEU A CA 1
ATOM 893 C C . LEU A 1 116 ? 12.421 6.392 -17.826 1.00 93.81 116 LEU A C 1
ATOM 895 O O . LEU A 1 116 ? 13.284 6.900 -18.537 1.00 93.81 116 LEU A O 1
ATOM 899 N N . GLN A 1 117 ? 11.368 5.745 -18.328 1.00 92.50 117 GLN A N 1
ATOM 900 C CA . GLN A 1 117 ? 11.055 5.696 -19.758 1.00 92.50 117 GLN A CA 1
ATOM 901 C C . GLN A 1 117 ? 10.633 7.063 -20.292 1.00 92.50 117 GLN A C 1
ATOM 903 O O . GLN A 1 117 ? 11.203 7.523 -21.280 1.00 92.50 117 GLN A O 1
ATOM 908 N N . ASP A 1 118 ? 9.687 7.721 -19.619 1.00 92.94 118 ASP A N 1
ATOM 909 C CA . ASP A 1 118 ? 9.164 9.036 -20.004 1.00 92.94 118 ASP A CA 1
ATOM 910 C C . ASP A 1 118 ? 10.285 10.098 -20.035 1.00 92.94 118 ASP A C 1
ATOM 912 O O . ASP A 1 118 ? 10.292 10.981 -20.889 1.00 92.94 118 ASP A O 1
ATOM 916 N N . GLU A 1 119 ? 11.272 9.985 -19.140 1.00 92.62 119 GLU A N 1
ATOM 917 C CA . GLU A 1 119 ? 12.438 10.878 -19.062 1.00 92.62 119 GLU A CA 1
ATOM 918 C C . GLU A 1 119 ? 13.616 10.466 -19.972 1.00 92.62 119 GLU A C 1
ATOM 920 O O . GLU A 1 119 ? 14.657 11.124 -19.981 1.00 92.62 119 GLU A O 1
ATOM 925 N N . GLY A 1 120 ? 13.497 9.372 -20.731 1.00 92.12 120 GLY A N 1
ATOM 926 C CA . GLY A 1 120 ? 14.551 8.904 -21.640 1.00 92.12 120 GLY A CA 1
ATOM 927 C C . GLY A 1 120 ? 15.774 8.283 -20.948 1.00 92.12 120 GLY A C 1
ATOM 928 O O . GLY A 1 120 ? 16.835 8.148 -21.555 1.00 92.12 120 GLY A O 1
ATOM 929 N N . HIS A 1 121 ? 15.652 7.884 -19.682 1.00 92.25 121 HIS A N 1
ATOM 930 C CA . HIS A 1 121 ? 16.702 7.197 -18.918 1.00 92.25 121 HIS A CA 1
ATOM 931 C C . HIS A 1 121 ? 16.639 5.670 -19.033 1.00 92.25 121 HIS A C 1
ATOM 933 O O . HIS A 1 121 ? 17.599 4.978 -18.676 1.00 92.25 121 HIS A O 1
ATOM 939 N N . LEU A 1 122 ? 15.525 5.143 -19.535 1.00 91.94 122 LEU A N 1
ATOM 940 C CA . LEU A 1 122 ? 15.291 3.726 -19.763 1.00 91.94 122 LEU A CA 1
ATOM 941 C C . LEU A 1 122 ? 14.621 3.535 -21.127 1.00 91.94 122 LEU A C 1
ATOM 943 O O . LEU A 1 122 ? 13.722 4.287 -21.493 1.00 91.94 122 LEU A O 1
ATOM 947 N N . LYS A 1 123 ? 15.014 2.494 -21.862 1.00 91.25 123 LYS A N 1
ATOM 948 C CA . LYS A 1 123 ? 14.402 2.121 -23.140 1.00 91.25 123 LYS A CA 1
ATOM 949 C C . LYS A 1 123 ? 13.894 0.686 -23.097 1.00 91.25 123 LYS A C 1
ATOM 951 O O . LYS A 1 123 ? 14.593 -0.216 -22.641 1.00 91.25 123 LYS A O 1
ATOM 956 N N . LEU A 1 124 ? 12.678 0.464 -23.593 1.00 84.38 124 LEU A N 1
ATOM 957 C CA . LEU A 1 124 ? 12.164 -0.885 -23.821 1.00 84.38 124 LEU A CA 1
ATOM 958 C C . LEU A 1 124 ? 12.822 -1.448 -25.090 1.00 84.38 124 LEU A C 1
ATOM 960 O O . LEU A 1 124 ? 12.676 -0.872 -26.167 1.00 84.38 124 LEU A O 1
ATOM 964 N N . SER A 1 125 ? 13.576 -2.538 -24.959 1.00 84.12 125 SER A N 1
ATOM 965 C CA . SER A 1 125 ? 14.319 -3.160 -26.068 1.00 84.12 125 SER A CA 1
ATOM 966 C C . SER A 1 125 ? 13.653 -4.427 -26.611 1.00 84.12 125 SER A C 1
ATOM 968 O O . SER A 1 125 ? 14.127 -4.995 -27.591 1.00 84.12 125 SER A O 1
ATOM 970 N N . GLY A 1 126 ? 12.541 -4.857 -26.007 1.00 83.81 126 GLY A N 1
ATOM 971 C CA . GLY A 1 126 ? 11.740 -5.997 -26.445 1.00 83.81 126 GLY A CA 1
ATOM 972 C C . GLY A 1 126 ? 11.094 -6.726 -25.271 1.00 83.81 126 GLY A C 1
ATOM 973 O O . GLY A 1 126 ? 10.988 -6.183 -24.172 1.00 83.81 126 GLY A O 1
ATOM 974 N N . PHE A 1 127 ? 10.692 -7.971 -25.510 1.00 83.06 127 PHE A N 1
ATOM 975 C CA . PHE A 1 127 ? 10.161 -8.882 -24.499 1.00 83.06 127 PHE A CA 1
ATOM 976 C C . PHE A 1 127 ? 10.892 -10.224 -24.571 1.00 83.06 127 PHE A C 1
ATOM 978 O O . PHE A 1 127 ? 11.231 -10.692 -25.658 1.00 83.06 127 PHE A O 1
ATOM 985 N N . GLU A 1 128 ? 11.119 -10.839 -23.414 1.00 79.94 128 GLU A N 1
ATOM 986 C CA . GLU A 1 128 ? 11.539 -12.232 -23.272 1.00 79.94 128 GLU A CA 1
ATOM 987 C C . GLU A 1 128 ? 10.384 -12.998 -22.612 1.00 79.94 128 GLU A C 1
ATOM 989 O O . GLU A 1 128 ? 10.197 -12.965 -21.395 1.00 79.94 128 GLU A O 1
ATOM 994 N N . GLY A 1 129 ? 9.523 -13.600 -23.439 1.00 83.62 129 GLY A N 1
ATOM 995 C CA . GLY A 1 129 ? 8.212 -14.077 -22.988 1.00 83.62 129 GLY A CA 1
ATOM 996 C C . GLY A 1 129 ? 7.330 -12.911 -22.527 1.00 83.62 129 GLY A C 1
ATOM 997 O O . GLY A 1 129 ? 7.159 -11.944 -23.264 1.00 83.62 129 GLY A O 1
ATOM 998 N N . ASP A 1 130 ? 6.817 -12.982 -21.296 1.00 76.81 130 ASP A N 1
ATOM 999 C CA . ASP A 1 130 ? 6.017 -11.912 -20.673 1.00 76.81 130 ASP A CA 1
ATOM 1000 C C . ASP A 1 130 ? 6.871 -10.882 -19.905 1.00 76.81 130 ASP A C 1
ATOM 1002 O O . ASP A 1 130 ? 6.340 -9.948 -19.297 1.00 76.81 130 ASP A O 1
ATOM 1006 N N . VAL A 1 131 ? 8.199 -11.043 -19.895 1.00 75.94 131 VAL A N 1
ATOM 1007 C CA . VAL A 1 131 ? 9.111 -10.166 -19.152 1.00 75.94 131 VAL A CA 1
ATOM 1008 C C . VAL A 1 131 ? 9.640 -9.067 -20.082 1.00 75.94 131 VAL A C 1
ATOM 1010 O O . VAL A 1 131 ? 10.260 -9.377 -21.102 1.00 75.94 131 VAL A O 1
ATOM 1013 N N . PRO A 1 132 ? 9.433 -7.774 -19.769 1.00 78.81 132 PRO A N 1
ATOM 1014 C CA . PRO A 1 132 ? 9.960 -6.690 -20.588 1.00 78.81 132 PRO A CA 1
ATOM 1015 C C . PRO A 1 132 ? 11.487 -6.629 -20.480 1.00 78.81 132 PRO A C 1
ATOM 1017 O O . PRO A 1 132 ? 12.043 -6.514 -19.386 1.00 78.81 132 PRO A O 1
ATOM 1020 N N . LYS A 1 133 ? 12.170 -6.640 -21.627 1.00 87.38 133 LYS A N 1
ATOM 1021 C CA . LYS A 1 133 ? 13.607 -6.382 -21.696 1.00 87.38 133 LYS A CA 1
ATOM 1022 C C . LYS A 1 133 ? 13.833 -4.876 -21.705 1.00 87.38 133 LYS A C 1
ATOM 1024 O O . LYS A 1 133 ? 13.308 -4.153 -22.556 1.00 87.38 133 LYS A O 1
ATOM 1029 N N . VAL A 1 134 ? 14.618 -4.402 -20.747 1.00 87.25 134 VAL A N 1
ATOM 1030 C CA . VAL A 1 134 ? 14.874 -2.977 -20.545 1.00 87.25 134 VAL A CA 1
ATOM 1031 C C . VAL A 1 134 ? 16.360 -2.671 -20.584 1.00 87.25 134 VAL A C 1
ATOM 1033 O O . VAL A 1 134 ? 17.176 -3.360 -19.980 1.00 87.25 134 VAL A O 1
ATOM 1036 N N . GLU A 1 135 ? 16.697 -1.626 -21.329 1.00 90.50 135 GLU A N 1
ATOM 1037 C CA . GLU A 1 135 ? 18.036 -1.064 -21.428 1.00 90.50 135 GLU A CA 1
ATOM 1038 C C . GLU A 1 135 ? 18.098 0.211 -20.583 1.00 90.50 135 GLU A C 1
ATOM 1040 O O . GLU A 1 135 ? 17.293 1.130 -20.757 1.00 90.50 135 GLU A O 1
ATOM 1045 N N . VAL A 1 136 ? 19.043 0.262 -19.643 1.00 90.19 136 VAL A N 1
ATOM 1046 C CA . VAL A 1 136 ? 19.256 1.432 -18.786 1.00 90.19 136 VAL A CA 1
ATOM 1047 C C . VAL A 1 136 ? 20.246 2.366 -19.473 1.00 90.19 136 VAL A C 1
ATOM 1049 O O . VAL A 1 136 ? 21.439 2.078 -19.523 1.00 90.19 136 VAL A O 1
ATOM 1052 N N . LEU A 1 137 ? 19.749 3.497 -19.973 1.00 91.38 137 LEU A N 1
ATOM 1053 C CA . LEU A 1 137 ? 20.550 4.485 -20.701 1.00 91.38 137 LEU A CA 1
ATOM 1054 C C . LEU A 1 137 ? 21.340 5.400 -19.754 1.00 91.38 137 LEU A C 1
ATOM 1056 O O . LEU A 1 137 ? 22.441 5.831 -20.084 1.00 91.38 137 LEU A O 1
ATOM 1060 N N . SER A 1 138 ? 20.808 5.668 -18.553 1.00 91.50 138 SER A N 1
ATOM 1061 C CA . SER A 1 138 ? 21.516 6.409 -17.497 1.00 91.50 138 SER A CA 1
ATOM 1062 C C . SER A 1 138 ? 21.445 5.684 -16.146 1.00 91.50 138 SER A C 1
ATOM 1064 O O . SER A 1 138 ? 20.516 5.895 -15.358 1.00 91.50 138 SER A O 1
ATOM 1066 N N . PRO A 1 139 ? 22.458 4.865 -15.799 1.00 90.50 139 PRO A N 1
ATOM 1067 C CA . PRO A 1 139 ? 22.515 4.176 -14.507 1.00 90.50 139 PRO A CA 1
ATOM 1068 C C . PRO A 1 139 ? 22.557 5.130 -13.309 1.00 90.50 139 PRO A C 1
ATOM 1070 O O . PRO A 1 139 ? 22.112 4.790 -12.214 1.00 90.50 139 PRO A O 1
ATOM 1073 N N . LYS A 1 140 ? 23.093 6.344 -13.499 1.00 92.62 140 LYS A N 1
ATOM 1074 C CA . LYS A 1 140 ? 23.150 7.371 -12.451 1.00 92.62 140 LYS A CA 1
ATOM 1075 C C . LYS A 1 140 ? 21.757 7.888 -12.100 1.00 92.62 140 LYS A C 1
ATOM 1077 O O . LYS A 1 140 ? 21.557 8.288 -10.952 1.00 92.62 140 LYS A O 1
ATOM 1082 N N . ASP A 1 141 ? 20.836 7.924 -13.058 1.00 90.44 141 ASP A N 1
ATOM 1083 C CA . ASP A 1 141 ? 19.470 8.427 -12.874 1.00 90.44 141 ASP A CA 1
ATOM 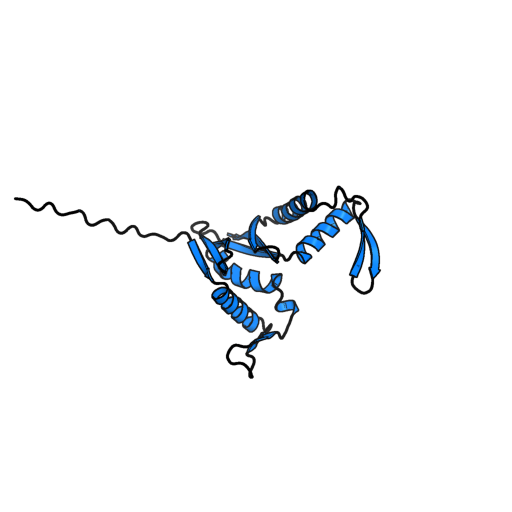1084 C C . ASP A 1 141 ? 18.488 7.318 -12.487 1.00 90.44 141 ASP A C 1
ATOM 1086 O O . ASP A 1 141 ? 17.572 7.570 -11.711 1.00 90.44 141 ASP A O 1
ATOM 1090 N N . ALA A 1 142 ? 18.771 6.071 -12.871 1.00 89.00 142 ALA A N 1
ATOM 1091 C CA . ALA A 1 142 ? 18.011 4.886 -12.465 1.00 89.00 142 ALA A CA 1
ATOM 1092 C C . ALA A 1 142 ? 18.214 4.451 -10.994 1.00 89.00 142 ALA A C 1
ATOM 1094 O O . ALA A 1 142 ? 17.632 3.463 -10.549 1.00 89.00 142 ALA A O 1
ATOM 1095 N N . LYS A 1 143 ? 19.039 5.160 -10.209 1.00 91.31 143 LYS A N 1
ATOM 1096 C CA . LYS A 1 143 ? 19.277 4.832 -8.794 1.00 91.31 143 LYS A CA 1
ATOM 1097 C C . LYS A 1 143 ? 18.014 5.024 -7.953 1.00 91.31 143 LYS A C 1
ATOM 1099 O O . LYS A 1 143 ? 17.376 6.074 -8.021 1.00 91.31 143 LYS A O 1
ATOM 1104 N N . ILE A 1 144 ? 17.723 4.075 -7.060 1.00 88.94 144 ILE A N 1
ATOM 1105 C CA . ILE A 1 144 ? 16.533 4.119 -6.193 1.00 88.94 144 ILE A CA 1
ATOM 1106 C C . ILE A 1 144 ? 16.440 5.408 -5.362 1.00 88.94 144 ILE A C 1
ATOM 1108 O O . ILE A 1 144 ? 15.352 5.938 -5.175 1.00 88.94 144 ILE A O 1
ATOM 1112 N N . GLN A 1 145 ? 17.577 5.976 -4.945 1.00 93.06 145 GLN A N 1
ATOM 1113 C CA . GLN A 1 145 ? 17.635 7.236 -4.195 1.00 93.06 145 GLN A CA 1
ATOM 1114 C C . GLN A 1 145 ? 17.104 8.439 -4.992 1.00 93.06 145 GLN A C 1
ATOM 1116 O O . GLN A 1 145 ? 16.747 9.449 -4.395 1.00 93.06 145 GLN A O 1
ATOM 1121 N N . LYS A 1 146 ? 17.053 8.345 -6.326 1.00 92.88 146 LYS A N 1
ATOM 1122 C CA . LYS A 1 146 ? 16.452 9.352 -7.210 1.00 92.88 146 LYS A CA 1
ATOM 1123 C C . LYS A 1 146 ? 15.037 8.984 -7.631 1.00 92.88 146 LYS A C 1
ATOM 1125 O O . LYS A 1 146 ? 14.182 9.859 -7.711 1.00 92.88 146 LYS A O 1
ATOM 1130 N N . VAL A 1 147 ? 14.795 7.701 -7.891 1.00 93.31 147 VAL A N 1
ATOM 1131 C CA . VAL A 1 147 ? 13.513 7.222 -8.420 1.00 93.31 147 VAL A CA 1
ATOM 1132 C C . VAL A 1 147 ? 12.438 7.182 -7.335 1.00 93.31 147 VAL A C 1
ATOM 1134 O O . VAL A 1 147 ? 11.335 7.673 -7.560 1.00 93.31 147 VAL A O 1
ATOM 1137 N N . LEU A 1 148 ? 12.747 6.663 -6.141 1.00 92.38 148 LEU A N 1
ATOM 1138 C CA . LEU A 1 148 ? 11.760 6.519 -5.068 1.00 92.38 148 LEU A CA 1
ATOM 1139 C C . LEU A 1 148 ? 11.132 7.861 -4.654 1.00 92.38 148 LEU A C 1
ATOM 1141 O O . LEU A 1 148 ? 9.905 7.913 -4.608 1.00 92.38 148 LEU A O 1
ATOM 1145 N N . PRO A 1 149 ? 11.886 8.960 -4.434 1.00 94.56 149 PRO A N 1
ATOM 1146 C CA . PRO A 1 149 ? 11.276 10.261 -4.157 1.00 94.56 149 PRO A CA 1
ATOM 1147 C C . PRO A 1 149 ? 10.272 10.701 -5.226 1.00 94.56 149 PRO A C 1
ATOM 1149 O O . PRO A 1 149 ? 9.207 11.198 -4.885 1.00 94.56 149 PRO A O 1
ATOM 1152 N N . ARG A 1 150 ? 10.559 10.452 -6.509 1.00 94.38 150 ARG A N 1
ATOM 1153 C CA . ARG A 1 150 ? 9.662 10.810 -7.621 1.00 94.38 150 ARG A CA 1
ATOM 1154 C C . ARG A 1 150 ? 8.405 9.947 -7.652 1.00 94.38 150 ARG A C 1
ATOM 1156 O O . ARG A 1 150 ? 7.321 10.458 -7.918 1.00 94.38 150 ARG A O 1
ATOM 1163 N N . ILE A 1 151 ? 8.532 8.654 -7.346 1.00 94.75 151 ILE A N 1
ATOM 1164 C CA . ILE A 1 151 ? 7.371 7.773 -7.164 1.00 94.75 151 ILE A CA 1
ATOM 1165 C C . ILE A 1 151 ? 6.487 8.317 -6.033 1.00 94.75 151 ILE A C 1
ATOM 1167 O O . ILE A 1 151 ? 5.279 8.449 -6.213 1.00 94.75 151 ILE A O 1
ATOM 1171 N N . LEU A 1 152 ? 7.081 8.681 -4.891 1.00 94.19 152 LEU A N 1
ATOM 1172 C CA . LEU A 1 152 ? 6.345 9.251 -3.759 1.00 94.19 152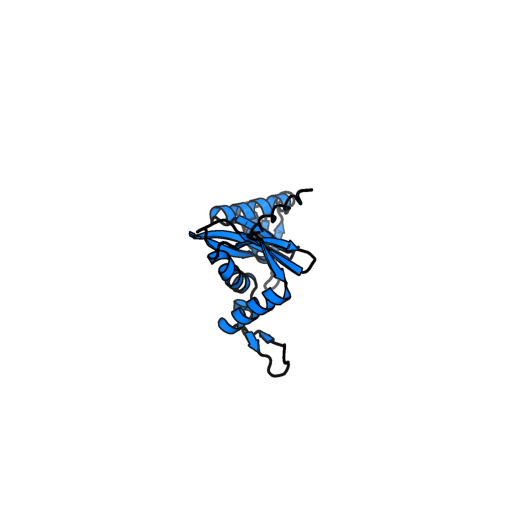 LEU A CA 1
ATOM 1173 C C . LEU A 1 152 ? 5.700 10.603 -4.105 1.00 94.19 152 LEU A C 1
ATOM 1175 O O . LEU A 1 152 ? 4.580 10.854 -3.670 1.00 94.19 152 LEU A O 1
ATOM 1179 N N . SER A 1 153 ? 6.347 11.438 -4.926 1.00 94.56 153 SER A N 1
ATOM 1180 C CA . SER A 1 153 ? 5.754 12.679 -5.440 1.00 94.56 153 SER A CA 1
ATOM 1181 C C . SER A 1 153 ? 4.503 12.423 -6.282 1.00 94.56 153 SER A C 1
ATOM 1183 O O . SER A 1 153 ? 3.499 13.087 -6.050 1.00 94.56 153 SER A O 1
ATOM 1185 N N . LYS A 1 154 ? 4.505 11.419 -7.174 1.00 93.94 154 LYS A N 1
ATOM 1186 C CA . LYS A 1 154 ? 3.296 11.048 -7.938 1.00 93.94 154 LYS A CA 1
ATOM 1187 C C . LYS A 1 154 ? 2.140 10.631 -7.029 1.00 93.94 154 LYS A C 1
ATOM 1189 O O . LYS A 1 154 ? 1.009 11.048 -7.235 1.00 93.94 154 LYS A O 1
ATOM 1194 N N . TYR A 1 155 ? 2.416 9.852 -5.984 1.00 94.94 155 TYR A N 1
ATOM 1195 C CA . TYR A 1 155 ? 1.390 9.530 -4.987 1.00 94.94 155 TYR A CA 1
ATOM 1196 C C . TYR A 1 155 ? 0.875 10.787 -4.267 1.00 94.94 155 TYR A C 1
ATOM 1198 O O . TYR A 1 155 ? -0.331 10.925 -4.057 1.00 94.94 155 TYR A O 1
ATOM 1206 N N . ALA A 1 156 ? 1.764 11.721 -3.927 1.00 94.81 156 ALA A N 1
ATOM 1207 C CA . ALA A 1 156 ? 1.392 12.969 -3.268 1.00 94.81 156 ALA A CA 1
ATOM 1208 C C . ALA A 1 156 ? 0.520 13.887 -4.148 1.00 94.81 156 ALA A C 1
ATOM 1210 O O . ALA A 1 156 ? -0.352 14.567 -3.606 1.00 94.81 156 ALA A O 1
ATOM 1211 N N . GLU A 1 157 ? 0.693 13.878 -5.476 1.00 94.12 157 GLU A N 1
ATOM 1212 C CA . GLU A 1 157 ? -0.188 14.582 -6.429 1.00 94.12 157 GLU A CA 1
ATOM 1213 C C . GLU A 1 157 ? -1.645 14.099 -6.309 1.00 94.12 157 GLU A C 1
ATOM 1215 O O . GLU A 1 157 ? -2.574 14.906 -6.262 1.00 94.12 157 GLU A O 1
ATOM 1220 N N . ASP A 1 158 ? -1.836 12.793 -6.109 1.00 92.38 158 ASP A N 1
ATOM 1221 C CA . ASP A 1 158 ? -3.133 12.157 -5.834 1.00 92.38 158 ASP A CA 1
ATOM 1222 C C . ASP A 1 158 ? -3.562 12.245 -4.352 1.00 92.38 158 ASP A C 1
ATOM 1224 O O . ASP A 1 158 ? -4.516 11.587 -3.911 1.00 92.38 158 ASP A O 1
ATOM 1228 N N . LYS A 1 159 ? -2.868 13.086 -3.572 1.00 95.50 159 LYS A N 1
ATOM 1229 C CA . LYS A 1 159 ? -3.050 13.324 -2.130 1.00 95.50 159 LYS A CA 1
ATOM 1230 C C . LYS A 1 159 ? -2.754 12.115 -1.239 1.00 95.50 159 LYS A C 1
ATOM 1232 O O . LYS A 1 159 ? -3.129 12.120 -0.065 1.00 95.50 159 LYS A O 1
ATOM 1237 N N . TRP A 1 160 ? -2.076 11.093 -1.756 1.00 96.94 160 TRP A N 1
ATOM 1238 C CA . TRP A 1 160 ? -1.615 9.959 -0.961 1.00 96.94 160 TRP A CA 1
ATOM 1239 C C . TRP A 1 160 ? -0.335 10.306 -0.207 1.00 96.94 160 TRP A C 1
ATOM 1241 O O . TRP A 1 160 ? 0.638 10.795 -0.772 1.00 96.94 160 TRP A O 1
ATOM 1251 N N . GLN A 1 161 ? -0.321 10.002 1.085 1.00 94.75 161 GLN A N 1
ATOM 1252 C CA . GLN A 1 161 ? 0.828 10.193 1.960 1.00 94.75 161 GLN A CA 1
ATOM 1253 C C . GLN A 1 161 ? 1.318 8.840 2.452 1.00 94.75 161 GLN A C 1
ATOM 1255 O O . GLN A 1 161 ? 0.535 8.065 3.000 1.00 94.75 161 GLN A O 1
ATOM 1260 N N . LEU A 1 162 ? 2.608 8.558 2.269 1.00 94.75 162 LEU A N 1
ATOM 1261 C CA . LEU A 1 162 ? 3.240 7.369 2.834 1.00 94.75 162 LEU A CA 1
ATOM 1262 C C . LEU A 1 162 ? 3.164 7.449 4.366 1.00 94.75 162 LEU A C 1
ATOM 1264 O O . LEU A 1 162 ? 3.667 8.406 4.951 1.00 94.75 162 LEU A O 1
ATOM 1268 N N . CYS A 1 163 ? 2.535 6.464 5.006 1.00 93.00 163 CYS A N 1
ATOM 1269 C CA . CYS A 1 163 ? 2.384 6.428 6.461 1.00 93.00 163 CYS A CA 1
ATOM 1270 C C . CYS A 1 163 ? 3.360 5.451 7.122 1.00 93.00 163 CYS A C 1
ATOM 1272 O O . CYS A 1 163 ? 3.929 5.766 8.161 1.00 93.00 163 CYS A O 1
ATOM 1274 N N . THR A 1 164 ? 3.596 4.281 6.523 1.00 92.56 164 THR A N 1
ATOM 1275 C CA . THR A 1 164 ? 4.580 3.320 7.030 1.00 92.56 164 THR A CA 1
ATOM 1276 C C . THR A 1 164 ? 5.033 2.342 5.946 1.00 92.56 164 THR A C 1
ATOM 1278 O O . THR A 1 164 ? 4.445 2.265 4.863 1.00 92.56 164 THR A O 1
ATOM 1281 N N . ILE A 1 165 ? 6.080 1.576 6.248 1.00 89.56 165 ILE A N 1
ATOM 1282 C CA . ILE A 1 165 ? 6.635 0.527 5.390 1.00 89.56 165 ILE A CA 1
ATOM 1283 C C . ILE A 1 165 ? 6.805 -0.739 6.241 1.00 89.56 165 ILE A C 1
ATOM 1285 O O . ILE A 1 165 ? 7.424 -0.689 7.303 1.00 89.56 165 ILE A O 1
ATOM 1289 N N . ASN A 1 166 ? 6.288 -1.880 5.775 1.00 82.62 166 ASN A N 1
ATOM 1290 C CA . ASN A 1 166 ? 6.538 -3.182 6.402 1.00 82.62 166 ASN A CA 1
ATOM 1291 C C . ASN A 1 166 ? 7.686 -3.902 5.681 1.00 82.62 166 ASN A C 1
ATOM 1293 O O . ASN A 1 166 ? 7.472 -4.614 4.693 1.00 82.62 166 ASN A O 1
ATOM 1297 N N . GLY A 1 167 ? 8.913 -3.682 6.162 1.00 72.50 167 GLY A N 1
ATOM 1298 C CA . GLY A 1 167 ? 10.120 -4.278 5.582 1.00 72.50 167 GLY A CA 1
ATOM 1299 C C . GLY A 1 167 ? 10.255 -4.000 4.073 1.00 72.50 167 GLY A C 1
ATOM 1300 O O . GLY A 1 167 ? 9.805 -2.962 3.598 1.00 72.50 167 GLY A O 1
ATOM 1301 N N . PRO A 1 168 ? 10.846 -4.909 3.278 1.00 65.69 168 PRO A N 1
ATOM 1302 C CA . PRO A 1 168 ? 10.915 -4.745 1.825 1.00 65.69 168 PRO A CA 1
ATOM 1303 C C . PRO A 1 168 ? 9.591 -5.082 1.117 1.00 65.69 168 PRO A C 1
ATOM 1305 O O . PRO A 1 168 ? 9.573 -5.161 -0.104 1.00 65.69 168 PRO A O 1
ATOM 1308 N N . GLN A 1 169 ? 8.505 -5.370 1.845 1.00 77.94 169 GLN A N 1
ATOM 1309 C CA . GLN A 1 169 ? 7.366 -6.105 1.289 1.00 77.94 169 GLN A CA 1
ATOM 1310 C C . GLN A 1 169 ? 6.184 -5.219 0.908 1.00 77.94 169 GLN A C 1
ATOM 1312 O O . GLN A 1 169 ? 5.534 -5.500 -0.097 1.00 77.94 169 GLN A O 1
ATOM 1317 N N . LEU A 1 170 ? 5.869 -4.187 1.696 1.00 88.94 170 LEU A N 1
ATOM 1318 C CA . LEU A 1 170 ? 4.663 -3.378 1.496 1.00 88.94 170 LEU A CA 1
ATOM 1319 C C . 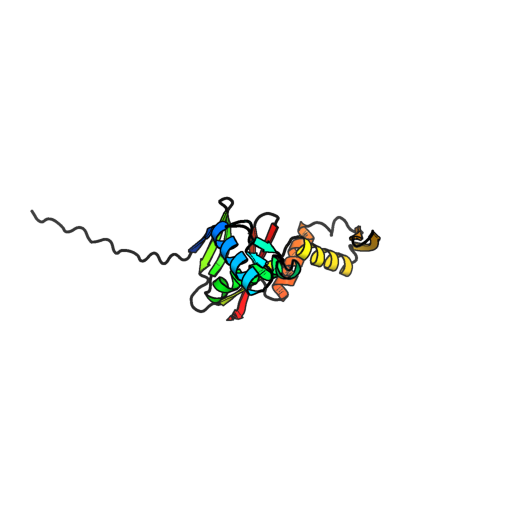LEU A 1 170 ? 4.863 -1.920 1.916 1.00 88.94 170 LEU A C 1
ATOM 1321 O O . LEU A 1 170 ? 5.405 -1.637 2.986 1.00 88.94 170 LEU A O 1
ATOM 1325 N N . TYR A 1 171 ? 4.334 -1.014 1.097 1.00 92.81 171 TYR A N 1
ATOM 1326 C CA . TYR A 1 171 ? 4.254 0.421 1.344 1.00 92.81 171 TYR A CA 1
ATOM 1327 C C . TYR A 1 171 ? 2.801 0.798 1.615 1.00 92.81 171 TYR A C 1
ATOM 1329 O O . TYR A 1 171 ? 1.917 0.498 0.809 1.00 92.81 171 TYR A O 1
ATOM 1337 N N . PHE A 1 172 ? 2.553 1.456 2.744 1.00 95.06 172 PHE A N 1
ATOM 1338 C CA . PHE A 1 172 ? 1.215 1.843 3.176 1.00 95.06 172 PHE A CA 1
ATOM 1339 C C . PHE A 1 172 ? 1.050 3.345 3.019 1.00 95.06 172 PHE A C 1
ATOM 1341 O O . PHE A 1 172 ? 1.847 4.129 3.536 1.00 95.06 172 PHE A O 1
ATOM 1348 N N . PHE A 1 173 ? -0.005 3.740 2.321 1.00 96.94 173 PHE A N 1
ATOM 1349 C CA . PHE A 1 173 ? -0.357 5.127 2.087 1.00 96.94 173 PHE A CA 1
ATOM 1350 C C . PHE A 1 173 ? -1.726 5.420 2.677 1.00 96.94 173 PHE A C 1
ATOM 1352 O O . PHE A 1 173 ? -2.607 4.558 2.690 1.00 96.94 173 PHE A O 1
ATOM 1359 N N . THR A 1 174 ? -1.919 6.661 3.107 1.00 97.06 174 THR A N 1
ATOM 1360 C CA . THR A 1 174 ? -3.220 7.180 3.521 1.00 97.06 174 THR A CA 1
ATOM 1361 C C . THR A 1 174 ? -3.533 8.504 2.848 1.00 97.06 174 THR A C 1
ATOM 1363 O O . THR A 1 174 ? -2.623 9.279 2.566 1.00 97.06 174 THR A O 1
ATOM 1366 N N . ARG A 1 175 ? -4.816 8.798 2.650 1.00 96.25 175 ARG A N 1
ATOM 1367 C CA . ARG A 1 175 ? -5.304 10.147 2.338 1.00 96.25 175 ARG A CA 1
ATOM 1368 C C . ARG A 1 175 ? -6.534 10.463 3.178 1.00 96.25 175 ARG A C 1
ATOM 1370 O O . ARG A 1 175 ? -7.272 9.551 3.550 1.00 96.25 175 ARG A O 1
ATOM 1377 N N . SER A 1 176 ? -6.754 11.740 3.476 1.00 93.75 176 SER A N 1
ATOM 1378 C CA . SER A 1 176 ? -7.982 12.171 4.153 1.00 93.75 176 SER A CA 1
ATOM 1379 C C . SER A 1 176 ? -9.174 12.105 3.196 1.00 93.75 176 SER A C 1
ATOM 1381 O O . SER A 1 176 ? -9.038 12.470 2.026 1.00 93.75 176 SER A O 1
ATOM 1383 N N . ILE A 1 177 ? -10.327 11.646 3.687 1.00 92.25 177 ILE A N 1
ATOM 1384 C CA . ILE A 1 177 ? -11.580 11.549 2.911 1.00 92.25 177 ILE A CA 1
ATOM 1385 C C . ILE A 1 177 ? -12.775 12.259 3.562 1.00 92.25 177 ILE A C 1
ATOM 1387 O O . ILE A 1 177 ? -13.847 12.294 2.959 1.00 92.25 177 ILE A O 1
ATOM 1391 N N . ALA A 1 178 ? -12.600 12.810 4.766 1.00 69.56 178 ALA A N 1
ATOM 1392 C CA . ALA A 1 178 ? -13.547 13.674 5.471 1.00 69.56 178 ALA A CA 1
ATOM 1393 C C . ALA A 1 178 ? -12.832 14.373 6.633 1.00 69.56 178 ALA A C 1
ATOM 1395 O O . ALA A 1 178 ? -12.059 13.671 7.336 1.00 69.56 178 ALA A O 1
#

Radius of gyration: 22.54 Å; chains: 1; bounding box: 40×46×92 Å

pLDDT: mean 85.47, std 14.75, range [36.84, 97.38]

Sequence (178 aa):
MNAKSVPAGKKEKVSADFMVLTVSELDLLVFEALVKQGAAKKDPKQKSGYIITNKIKAHSNNILPRVLNTFGKKGWRLTAVNKMECYIFEKVGKGVSLEYLVATPPDLDKIGMKILQDEGHLKLSGFEGDVPKVEVLSPKDAKIQKVLPRILSKYAEDKWQLCTINGPQLYFFTRSIA